Protein AF-A0A432DYD1-F1 (afdb_monomer_lite)

Sequence (110 aa):
MNMWSVDFADNGLLGYAQFPSGAGLPGITPNMEGPAITDGVVAGYSTFGSMDYNDGTFLMQAGYDRGRTMTHEVGHFLGLRHIWEMQHVEMTFVQIHRQLIPIIMYAILL

InterPro domains:
  IPR008754 Peptidase M43, pregnancy-associated plasma-A [PF05572] (51-86)
  IPR024079 Metallopeptidase, catalytic domain superfamily [G3DSA:3.40.390.10] (1-93)

pLDDT: mean 81.56, std 21.94, range [33.94, 98.19]

Organism: NCBI:txid651561

Radius of gyration: 16.66 Å; chains: 1; bounding box: 36×44×33 Å

Foldseek 3Di:
DDEEEDADPDPVFFKAAAADPPPPDPPDDNVSHDDPVRHDMYGYQQLAEAPVPDPPPGHHDQQSRHRVSRVVNVCRNDPHDDPPVPPPPDDDDDDPPDDCVVPVVVVSRD

Secondary structure (DSSP, 8-state):
-EEEEE--S-TT--EEEPBPTT---TT--TTTB--GGG-EEEEEGGGSSBGGG--SSS---TTS-BSHHHHHHHHHHTTPPPGGG--SS---S----SSSHHHHHTTS--

Structure (mmCIF, N/CA/C/O backbone):
data_AF-A0A432DYD1-F1
#
_entry.id   AF-A0A432DYD1-F1
#
loop_
_atom_site.group_PDB
_atom_site.id
_atom_site.type_symbol
_atom_site.label_atom_id
_atom_site.label_alt_id
_atom_site.label_comp_id
_atom_site.label_asym_id
_atom_site.label_entity_id
_atom_site.label_seq_id
_atom_site.pdbx_PDB_ins_code
_atom_site.Cartn_x
_atom_site.Cartn_y
_atom_site.Cartn_z
_atom_site.occupancy
_atom_site.B_iso_or_equiv
_atom_site.auth_seq_id
_atom_site.auth_comp_id
_atom_site.auth_asym_id
_atom_site.auth_atom_id
_atom_site.pdbx_PDB_model_num
ATOM 1 N N . MET A 1 1 ? -0.430 -13.014 -7.696 1.00 90.25 1 MET A N 1
ATOM 2 C CA . MET A 1 1 ? 0.000 -11.802 -6.974 1.00 90.25 1 MET A CA 1
ATOM 3 C C . MET A 1 1 ? -0.189 -12.057 -5.496 1.00 90.25 1 MET A C 1
ATOM 5 O O . MET A 1 1 ? -1.280 -12.472 -5.115 1.00 90.25 1 MET A O 1
ATOM 9 N N . ASN A 1 2 ? 0.859 -11.856 -4.703 1.00 97.75 2 ASN A N 1
ATOM 10 C CA . ASN A 1 2 ? 0.772 -11.924 -3.250 1.00 97.75 2 ASN A CA 1
ATOM 11 C C . ASN A 1 2 ? 0.386 -10.554 -2.686 1.00 97.75 2 ASN A C 1
ATOM 13 O O . ASN A 1 2 ? 0.816 -9.522 -3.204 1.00 97.75 2 ASN A O 1
ATOM 17 N N . MET A 1 3 ? -0.421 -10.566 -1.630 1.00 98.00 3 MET A N 1
ATOM 18 C CA . MET A 1 3 ? -0.793 -9.383 -0.865 1.00 98.00 3 MET A CA 1
ATOM 19 C C . MET A 1 3 ? -0.536 -9.673 0.608 1.00 98.00 3 MET A C 1
ATOM 21 O O . MET A 1 3 ? -1.063 -10.654 1.134 1.00 98.00 3 MET A O 1
ATOM 25 N N . TRP A 1 4 ? 0.256 -8.832 1.264 1.00 98.19 4 TRP A N 1
ATOM 26 C CA . TRP A 1 4 ? 0.553 -8.969 2.686 1.00 98.19 4 TRP A CA 1
ATOM 27 C C . TRP A 1 4 ? -0.026 -7.802 3.478 1.00 98.19 4 TRP A C 1
ATOM 29 O O . TRP A 1 4 ? 0.038 -6.649 3.059 1.00 98.19 4 TRP A O 1
ATOM 39 N N . SER A 1 5 ? -0.572 -8.128 4.644 1.00 96.81 5 SER A N 1
ATOM 40 C CA . SER A 1 5 ? -1.020 -7.166 5.645 1.00 96.81 5 SER A CA 1
ATOM 41 C C . SER A 1 5 ? -0.102 -7.277 6.852 1.00 96.81 5 SER A C 1
ATOM 43 O O . SER A 1 5 ? 0.087 -8.380 7.370 1.00 96.81 5 SER A O 1
ATOM 45 N N . VAL A 1 6 ? 0.468 -6.161 7.297 1.00 96.56 6 VAL A N 1
ATOM 46 C CA . VAL A 1 6 ? 1.457 -6.143 8.386 1.00 96.56 6 VAL A CA 1
ATOM 47 C C . VAL A 1 6 ? 1.219 -4.991 9.356 1.00 96.56 6 VAL A C 1
ATOM 49 O O . VAL A 1 6 ? 0.476 -4.057 9.064 1.00 96.56 6 VAL A O 1
ATOM 52 N N . ASP A 1 7 ? 1.863 -5.069 10.517 1.00 96.31 7 ASP A N 1
ATOM 53 C CA . ASP A 1 7 ? 2.031 -3.943 11.433 1.00 96.31 7 ASP A CA 1
ATOM 54 C C . ASP A 1 7 ? 3.386 -3.285 11.145 1.00 96.31 7 ASP A C 1
ATOM 56 O O . ASP A 1 7 ? 4.439 -3.897 11.355 1.00 96.31 7 ASP A O 1
ATOM 60 N N . PHE A 1 8 ? 3.371 -2.087 10.558 1.00 92.75 8 PHE A N 1
ATOM 61 C CA . PHE A 1 8 ? 4.598 -1.378 10.209 1.00 92.75 8 PHE A CA 1
ATOM 62 C C . PHE A 1 8 ? 5.213 -0.718 11.439 1.00 92.75 8 PHE A C 1
ATOM 64 O O . PHE A 1 8 ? 4.530 -0.083 12.232 1.00 92.75 8 PHE A O 1
ATOM 71 N N . ALA A 1 9 ? 6.540 -0.794 11.552 1.00 92.00 9 ALA A N 1
ATOM 72 C CA . ALA A 1 9 ? 7.266 -0.040 12.572 1.00 92.00 9 ALA A CA 1
ATOM 73 C C . ALA A 1 9 ? 7.277 1.479 12.290 1.00 92.00 9 ALA A C 1
ATOM 75 O O . ALA A 1 9 ? 7.461 2.272 13.212 1.00 92.00 9 ALA A O 1
ATOM 76 N N . ASP A 1 10 ? 7.113 1.880 11.024 1.00 87.50 10 ASP A N 1
ATOM 77 C CA . ASP A 1 10 ? 7.003 3.277 10.605 1.00 87.50 10 ASP A CA 1
ATOM 78 C C . ASP A 1 10 ? 5.530 3.686 10.473 1.00 87.50 10 ASP A C 1
ATOM 80 O O . ASP A 1 10 ? 4.826 3.240 9.568 1.00 87.50 10 ASP A O 1
ATOM 84 N N . ASN A 1 11 ? 5.091 4.590 11.348 1.00 78.31 11 ASN A N 1
ATOM 85 C CA . ASN A 1 11 ? 3.715 5.088 11.393 1.00 78.31 11 ASN A CA 1
ATOM 86 C C . ASN A 1 11 ? 3.341 5.997 10.204 1.00 78.31 11 ASN A C 1
ATOM 88 O O . ASN A 1 11 ? 2.175 6.372 10.075 1.00 78.31 11 ASN A O 1
ATOM 92 N N . GLY A 1 12 ? 4.306 6.408 9.374 1.00 87.44 12 GLY A N 1
ATOM 93 C CA . GLY A 1 12 ? 4.062 7.179 8.153 1.00 87.44 12 GLY A CA 1
ATOM 94 C C . GLY A 1 12 ? 3.850 6.321 6.902 1.00 87.44 12 GLY A C 1
ATOM 95 O O . GLY A 1 12 ? 3.334 6.827 5.905 1.00 87.44 12 GLY A O 1
ATOM 96 N N . LEU A 1 13 ? 4.231 5.041 6.940 1.00 91.25 13 LEU A N 1
ATOM 97 C CA . LEU A 1 13 ? 4.158 4.143 5.791 1.00 91.25 13 LEU A CA 1
ATOM 98 C C . LEU A 1 13 ? 2.800 3.438 5.739 1.00 91.25 13 LEU A C 1
ATOM 100 O O . LEU A 1 13 ? 2.417 2.734 6.670 1.00 91.25 13 LEU A O 1
ATOM 104 N N . LEU A 1 14 ? 2.077 3.596 4.628 1.00 96.06 14 LEU A N 1
ATOM 105 C CA . LEU A 1 14 ? 0.770 2.951 4.441 1.00 96.06 14 LEU A CA 1
ATOM 106 C C . LEU A 1 14 ? 0.878 1.628 3.681 1.00 96.06 14 LEU A C 1
ATOM 108 O O . LEU A 1 14 ? 0.105 0.708 3.947 1.00 96.06 14 LEU A O 1
ATOM 112 N N . GLY A 1 15 ? 1.838 1.527 2.764 1.00 96.38 15 GLY A N 1
ATOM 113 C CA . GLY A 1 15 ? 2.092 0.356 1.940 1.00 96.38 15 GLY A CA 1
ATOM 114 C C . GLY A 1 15 ? 3.321 0.533 1.056 1.00 96.38 15 GLY A C 1
ATOM 115 O O . GLY A 1 15 ? 3.925 1.605 1.027 1.00 96.38 15 GLY A O 1
ATOM 116 N N . TYR A 1 16 ? 3.721 -0.551 0.400 1.00 96.12 16 TYR A N 1
ATOM 117 C CA . TYR A 1 16 ? 4.724 -0.548 -0.658 1.00 96.12 16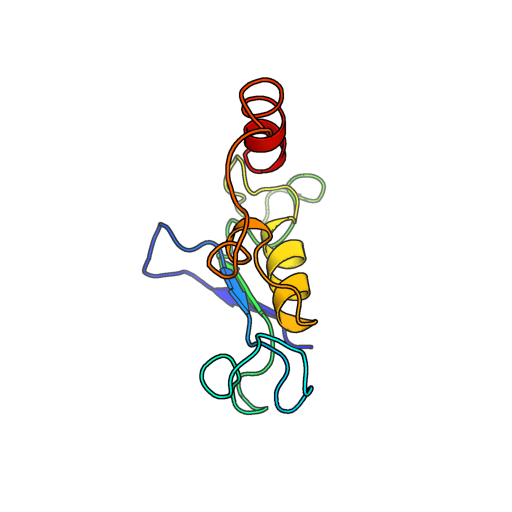 TYR A CA 1
ATOM 118 C C . TYR A 1 16 ? 4.493 -1.714 -1.623 1.00 96.12 16 TYR A C 1
ATOM 120 O O . TYR A 1 16 ? 3.880 -2.730 -1.278 1.00 96.12 16 TYR A O 1
ATOM 128 N N . ALA A 1 17 ? 5.063 -1.603 -2.818 1.00 96.94 17 ALA A N 1
ATOM 129 C CA . ALA A 1 17 ? 5.051 -2.645 -3.832 1.00 96.94 17 ALA A CA 1
ATOM 130 C C . ALA A 1 17 ? 6.445 -2.885 -4.408 1.00 96.94 17 ALA A C 1
ATOM 132 O O . A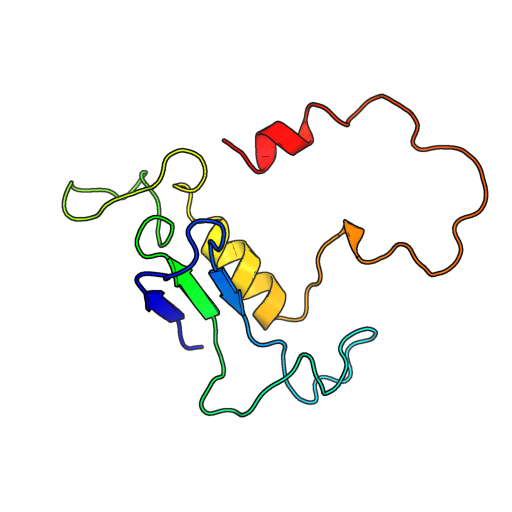LA A 1 17 ? 7.287 -1.987 -4.449 1.00 96.94 17 ALA A O 1
ATOM 133 N N . GLN A 1 18 ? 6.656 -4.095 -4.918 1.00 95.56 18 GLN A N 1
ATOM 134 C CA . GLN A 1 18 ? 7.763 -4.377 -5.823 1.00 95.56 18 GLN A CA 1
ATOM 135 C C . GLN A 1 18 ? 7.355 -4.009 -7.260 1.00 95.56 18 GLN A C 1
ATOM 137 O O . GLN A 1 18 ? 6.306 -4.451 -7.727 1.00 95.56 18 GLN A O 1
ATOM 142 N N . PHE A 1 19 ? 8.173 -3.224 -7.972 1.00 95.94 19 PHE A N 1
ATOM 143 C CA . PHE A 1 19 ? 7.964 -2.970 -9.404 1.00 95.94 19 PHE A CA 1
ATOM 144 C C . PHE A 1 19 ? 8.229 -4.236 -10.240 1.00 95.94 19 PHE A C 1
ATOM 146 O O . PHE A 1 19 ? 9.034 -5.083 -9.837 1.00 95.94 19 PHE A O 1
ATOM 153 N N . PRO A 1 20 ? 7.604 -4.372 -11.426 1.00 94.12 20 PRO A N 1
ATOM 154 C CA . PRO A 1 20 ? 7.719 -5.581 -12.230 1.00 94.12 20 PRO A CA 1
ATOM 155 C C . PRO A 1 20 ? 9.149 -5.763 -12.748 1.00 94.12 20 PRO A C 1
ATOM 157 O O . PRO A 1 20 ? 9.681 -4.902 -13.453 1.00 94.12 20 PRO A O 1
ATOM 160 N N . SER A 1 21 ? 9.760 -6.906 -12.426 1.00 91.94 21 SER A N 1
ATOM 161 C CA . SER A 1 21 ? 11.146 -7.163 -12.814 1.00 91.94 21 SER A CA 1
ATOM 162 C C . SER A 1 21 ? 11.291 -7.486 -14.301 1.00 91.94 21 SER A C 1
ATOM 164 O O . SER A 1 21 ? 10.503 -8.249 -14.864 1.00 91.94 21 SER A O 1
ATOM 166 N N . GLY A 1 22 ? 12.301 -6.904 -14.952 1.00 87.44 22 GLY A N 1
ATOM 167 C CA . GLY A 1 22 ? 12.617 -7.174 -16.356 1.00 87.44 22 GLY A CA 1
ATOM 168 C C . GLY A 1 22 ? 11.535 -6.734 -17.350 1.00 87.44 22 GLY A C 1
ATOM 169 O O . GLY A 1 22 ? 11.553 -7.171 -18.499 1.00 87.44 22 GLY A O 1
ATOM 170 N N . ALA A 1 23 ? 10.601 -5.869 -16.942 1.00 87.06 23 ALA A N 1
ATOM 171 C CA . ALA A 1 23 ? 9.480 -5.443 -17.783 1.00 87.06 23 ALA A CA 1
ATOM 172 C C . ALA A 1 23 ? 9.888 -4.498 -18.930 1.00 87.06 23 ALA A C 1
ATOM 174 O O . ALA A 1 23 ? 9.101 -4.260 -19.845 1.00 87.06 23 ALA A O 1
ATOM 175 N N . GLY A 1 24 ? 11.101 -3.930 -18.880 1.00 86.56 24 GLY A N 1
ATOM 176 C CA . GLY A 1 24 ? 11.598 -2.989 -19.890 1.00 86.56 24 GLY A CA 1
ATOM 177 C C . GLY A 1 24 ? 10.814 -1.672 -19.949 1.00 86.56 24 GLY A C 1
ATOM 178 O O . GLY A 1 24 ? 10.864 -0.971 -20.960 1.00 86.56 24 GLY A O 1
ATOM 179 N N . LEU A 1 25 ? 10.068 -1.338 -18.891 1.00 88.19 25 LEU A N 1
ATOM 180 C CA . LEU A 1 25 ? 9.243 -0.134 -18.833 1.00 88.19 25 LEU A CA 1
ATOM 181 C C . LEU A 1 25 ? 10.121 1.114 -18.623 1.00 88.19 25 LEU A C 1
ATOM 183 O O . LEU A 1 25 ? 10.941 1.137 -17.700 1.00 88.19 25 LEU A O 1
ATOM 187 N N . PRO A 1 26 ? 9.952 2.187 -19.423 1.00 87.50 26 PRO A N 1
ATOM 188 C CA . PRO A 1 26 ? 10.743 3.405 -19.275 1.00 87.50 26 PRO A CA 1
ATOM 189 C C . PRO A 1 26 ? 10.600 4.000 -17.879 1.00 87.50 26 PRO A C 1
ATOM 191 O O . PRO A 1 26 ? 9.475 4.242 -17.445 1.00 87.50 26 PRO A O 1
ATOM 194 N N . GLY A 1 27 ? 11.718 4.288 -17.208 1.00 85.31 27 GLY A N 1
ATOM 195 C CA . GLY A 1 27 ? 11.750 4.896 -15.873 1.00 85.31 27 GLY A CA 1
ATOM 196 C C . GLY A 1 27 ? 11.591 3.915 -14.705 1.00 85.31 27 GLY A C 1
ATOM 197 O O . GLY A 1 27 ? 11.468 4.371 -13.575 1.00 85.31 27 GLY A O 1
ATOM 198 N N . ILE A 1 28 ? 11.583 2.603 -14.963 1.00 87.31 28 ILE A N 1
ATOM 199 C CA . ILE A 1 28 ? 11.846 1.573 -13.949 1.00 87.31 28 ILE A CA 1
ATOM 200 C C . ILE A 1 28 ? 13.299 1.138 -14.123 1.00 87.31 28 ILE A C 1
ATOM 202 O O . ILE A 1 28 ? 13.735 0.831 -15.234 1.00 87.31 28 ILE A O 1
ATOM 206 N N . THR A 1 29 ? 14.066 1.173 -13.041 1.00 86.38 29 THR A N 1
ATOM 207 C CA . THR A 1 29 ? 15.485 0.808 -13.034 1.00 86.38 29 THR A CA 1
ATOM 208 C C . THR A 1 29 ? 15.702 -0.474 -12.228 1.00 86.38 29 THR A C 1
ATOM 210 O O . THR A 1 29 ? 14.916 -0.749 -11.323 1.00 86.38 29 THR A O 1
ATOM 213 N N . PRO A 1 30 ? 16.780 -1.248 -12.470 1.00 85.25 30 PRO A N 1
ATOM 214 C CA . PRO A 1 30 ? 16.988 -2.541 -11.803 1.00 85.25 30 PRO A CA 1
ATOM 215 C C . PRO A 1 30 ? 17.016 -2.505 -10.264 1.00 85.25 30 PRO A C 1
ATOM 217 O O . PRO A 1 30 ? 16.831 -3.531 -9.625 1.00 85.25 30 PRO A O 1
ATOM 220 N N . ASN A 1 31 ? 17.252 -1.340 -9.652 1.00 84.75 31 ASN A N 1
ATOM 221 C CA . ASN A 1 31 ? 17.201 -1.138 -8.198 1.00 84.75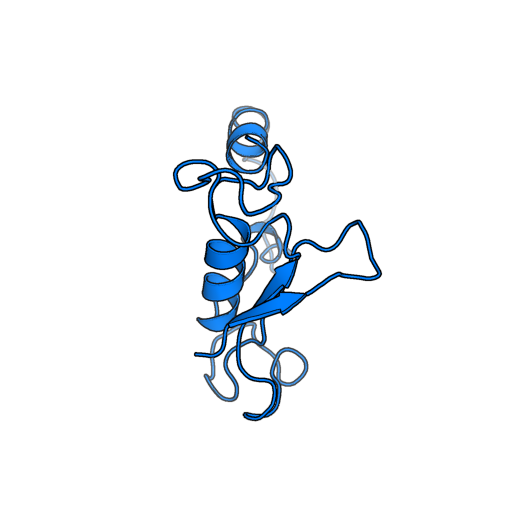 31 ASN A CA 1
ATOM 222 C C . ASN A 1 31 ? 15.785 -0.894 -7.638 1.00 84.75 31 ASN A C 1
ATOM 224 O O . ASN A 1 31 ? 15.638 -0.817 -6.424 1.00 84.75 31 ASN A O 1
ATOM 228 N N . MET A 1 32 ? 14.779 -0.708 -8.494 1.00 86.44 32 MET A N 1
ATOM 229 C CA . MET A 1 32 ? 13.363 -0.586 -8.115 1.00 86.44 32 MET A CA 1
ATOM 230 C C . MET A 1 32 ? 12.632 -1.935 -8.179 1.00 86.44 32 MET A C 1
ATOM 232 O O . MET A 1 32 ? 11.507 -2.064 -7.703 1.00 86.44 32 MET A O 1
ATOM 236 N N . GLU A 1 33 ? 13.265 -2.927 -8.797 1.00 89.38 33 GLU A N 1
ATOM 237 C CA . GLU A 1 33 ? 12.764 -4.286 -8.965 1.00 89.38 33 GLU A CA 1
ATOM 238 C C . GLU A 1 33 ? 13.251 -5.187 -7.816 1.00 89.38 33 GLU A C 1
ATOM 240 O O . GLU A 1 33 ? 14.088 -4.797 -6.999 1.00 89.38 33 GLU A O 1
ATOM 245 N N . GLY A 1 34 ? 12.768 -6.429 -7.772 1.00 90.81 34 GLY A N 1
ATOM 246 C CA . GLY A 1 34 ? 13.237 -7.418 -6.806 1.00 90.81 34 GLY A CA 1
ATOM 247 C C . GLY A 1 34 ? 12.987 -8.862 -7.250 1.00 90.81 34 GLY A C 1
ATOM 248 O O . GLY A 1 34 ? 12.452 -9.107 -8.334 1.00 90.81 34 GLY A O 1
ATOM 249 N N . PRO A 1 35 ? 13.430 -9.850 -6.454 1.00 93.38 35 PRO A N 1
ATOM 250 C CA . PRO A 1 35 ? 13.295 -11.259 -6.797 1.00 93.38 35 PRO A CA 1
ATOM 251 C C . PRO A 1 35 ? 11.839 -11.744 -6.716 1.00 93.38 35 PRO A C 1
ATOM 253 O O . PRO A 1 35 ? 11.007 -11.201 -5.993 1.00 93.38 35 PRO A O 1
ATOM 256 N N . ALA A 1 36 ? 11.541 -12.855 -7.397 1.00 93.94 36 ALA A N 1
ATOM 257 C CA . ALA A 1 36 ? 10.197 -13.446 -7.417 1.00 93.94 36 ALA A CA 1
ATOM 258 C C . ALA A 1 36 ? 9.664 -13.847 -6.023 1.00 93.94 36 ALA A C 1
ATOM 260 O O . ALA A 1 36 ? 8.457 -13.901 -5.811 1.00 93.94 36 ALA A O 1
ATOM 261 N N . ILE A 1 37 ? 10.552 -14.130 -5.062 1.00 96.06 37 ILE A N 1
ATOM 262 C CA . ILE A 1 37 ? 10.168 -14.534 -3.698 1.00 96.06 37 ILE A CA 1
ATOM 263 C C . ILE A 1 37 ? 9.626 -13.379 -2.844 1.00 96.06 37 ILE A C 1
ATOM 265 O O . ILE A 1 37 ? 8.975 -13.636 -1.836 1.00 96.06 37 ILE A O 1
ATOM 269 N N . THR A 1 38 ? 9.887 -12.130 -3.235 1.00 94.75 38 THR A N 1
ATOM 270 C CA . THR A 1 38 ? 9.364 -10.916 -2.585 1.00 94.75 38 THR A CA 1
ATOM 271 C C . THR A 1 38 ? 8.327 -10.205 -3.452 1.00 94.75 38 THR A C 1
ATOM 273 O O . THR A 1 38 ? 7.900 -9.103 -3.124 1.00 94.75 38 THR A O 1
ATOM 276 N N . ASP A 1 39 ? 7.910 -10.829 -4.556 1.00 96.31 39 ASP A N 1
ATOM 277 C CA . ASP A 1 39 ? 7.023 -10.209 -5.530 1.00 96.31 39 ASP A CA 1
ATOM 278 C C . ASP A 1 39 ? 5.588 -10.080 -5.004 1.00 96.31 39 ASP A C 1
ATOM 280 O O . ASP A 1 39 ? 4.934 -11.069 -4.637 1.00 96.31 39 ASP A O 1
ATOM 284 N N . GLY A 1 40 ? 5.093 -8.844 -4.983 1.00 97.38 40 GLY A N 1
ATOM 285 C CA . GLY A 1 40 ? 3.741 -8.503 -4.562 1.00 97.38 40 GLY A CA 1
ATOM 286 C C . GLY A 1 40 ? 3.648 -7.123 -3.918 1.00 97.38 40 GLY A C 1
ATOM 287 O O . GLY A 1 40 ? 4.472 -6.239 -4.160 1.00 97.38 40 GLY A O 1
ATOM 288 N N . VAL A 1 41 ? 2.600 -6.957 -3.115 1.00 97.94 41 VAL A N 1
ATOM 289 C CA . VAL A 1 41 ? 2.226 -5.690 -2.477 1.00 97.94 41 VAL A CA 1
ATOM 290 C C . VAL A 1 41 ? 2.011 -5.883 -0.981 1.00 97.94 41 VAL A C 1
ATOM 292 O O . VAL A 1 41 ? 1.511 -6.923 -0.542 1.00 97.94 41 VAL A O 1
ATOM 295 N N . VAL A 1 42 ? 2.373 -4.879 -0.192 1.00 97.94 42 VAL A N 1
ATOM 296 C CA . VAL A 1 42 ? 2.248 -4.883 1.266 1.00 97.94 42 VAL A CA 1
ATOM 297 C C . VAL A 1 42 ? 1.506 -3.628 1.699 1.00 97.94 42 VAL A C 1
ATOM 299 O O . VAL A 1 42 ? 1.830 -2.542 1.233 1.00 97.94 42 VAL A O 1
ATOM 302 N N . ALA A 1 43 ? 0.548 -3.753 2.613 1.00 97.00 43 ALA A N 1
ATOM 303 C CA . ALA A 1 43 ? -0.069 -2.605 3.272 1.00 97.00 43 ALA A CA 1
ATOM 304 C C . ALA A 1 43 ? -0.190 -2.814 4.783 1.00 97.00 43 ALA A C 1
ATOM 306 O O . ALA A 1 43 ? -0.156 -3.941 5.287 1.00 97.00 43 ALA A O 1
ATOM 307 N N . GLY A 1 44 ? -0.329 -1.704 5.503 1.00 96.88 44 GLY A N 1
ATOM 308 C CA . GLY A 1 44 ? -0.624 -1.715 6.927 1.00 96.88 44 GLY A CA 1
ATOM 309 C C . GLY A 1 44 ? -2.009 -2.310 7.171 1.00 96.88 44 GLY A C 1
ATOM 310 O O . GLY A 1 44 ? -2.947 -2.031 6.423 1.00 96.88 44 GLY A O 1
ATOM 311 N N . TYR A 1 45 ? -2.170 -3.107 8.226 1.00 96.56 45 TYR A N 1
ATOM 312 C CA . TYR A 1 45 ? -3.450 -3.769 8.512 1.00 96.56 45 TYR A CA 1
ATOM 313 C C . TYR A 1 45 ? -4.621 -2.783 8.658 1.00 96.56 45 TYR A C 1
ATOM 315 O O . TYR A 1 45 ? -5.747 -3.106 8.292 1.00 96.56 45 TYR A O 1
ATOM 323 N N . SER A 1 46 ? -4.362 -1.569 9.154 1.00 95.44 46 SER A N 1
ATOM 324 C CA . SER A 1 46 ? -5.367 -0.518 9.334 1.00 95.44 46 SER A CA 1
ATOM 325 C C . SER A 1 46 ? -5.740 0.210 8.037 1.00 95.44 46 SER A C 1
ATOM 327 O O . SER A 1 46 ? -6.675 1.006 8.039 1.00 95.44 46 SER A O 1
ATOM 329 N N . THR A 1 47 ? -5.045 -0.038 6.926 1.00 95.94 47 THR A N 1
ATOM 330 C CA . THR A 1 47 ? -5.343 0.544 5.603 1.00 95.94 47 THR A CA 1
ATOM 331 C C . THR A 1 47 ? -5.625 -0.525 4.540 1.00 95.94 47 THR A C 1
ATOM 333 O O . THR A 1 47 ? -5.824 -0.215 3.361 1.00 95.94 47 THR A O 1
ATOM 336 N N . PHE A 1 48 ? -5.681 -1.796 4.955 1.00 95.62 48 PHE A N 1
ATOM 337 C CA . PHE A 1 48 ? -5.986 -2.943 4.110 1.00 95.62 48 PHE A CA 1
ATOM 338 C C . PHE A 1 48 ? -7.489 -3.254 4.134 1.00 95.62 48 PHE A C 1
ATOM 340 O O . PHE A 1 48 ? -8.004 -3.849 5.078 1.00 95.62 48 PHE A O 1
ATOM 347 N N . GLY A 1 49 ? -8.195 -2.896 3.061 1.00 95.19 49 GLY A N 1
ATOM 348 C CA . GLY A 1 49 ? -9.636 -3.126 2.923 1.00 95.19 49 GLY A CA 1
ATOM 349 C C . GLY A 1 49 ? -10.428 -1.824 2.875 1.00 95.19 49 GLY A C 1
ATOM 350 O O . GLY A 1 49 ? -9.892 -0.779 2.509 1.00 95.19 49 GLY A O 1
ATOM 351 N N . SER A 1 50 ? -11.724 -1.888 3.181 1.00 96.75 50 SER A N 1
ATOM 352 C CA . SER A 1 50 ? -12.590 -0.710 3.183 1.00 96.75 50 SER A CA 1
ATOM 353 C C . SER A 1 50 ? -13.615 -0.757 4.308 1.00 96.75 50 SER A C 1
ATOM 355 O O . SER A 1 50 ? -14.206 -1.803 4.575 1.00 96.75 50 SER A O 1
ATOM 357 N N . MET A 1 51 ? -13.855 0.406 4.917 1.00 96.94 51 MET A N 1
ATOM 358 C CA . MET A 1 51 ? -14.868 0.630 5.942 1.00 96.94 51 MET A CA 1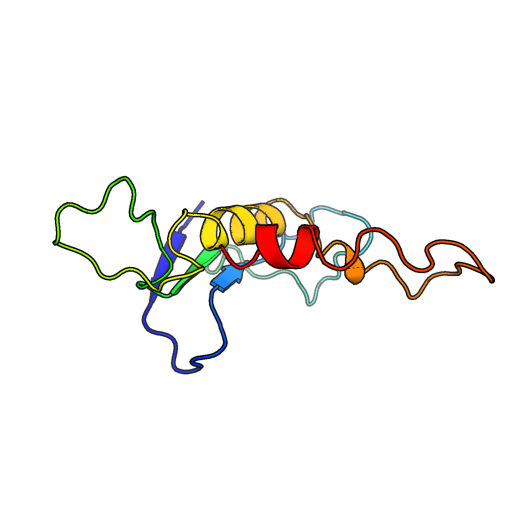
ATOM 359 C C . MET A 1 51 ? -16.283 0.269 5.472 1.00 96.94 51 MET A C 1
ATOM 361 O O . MET A 1 51 ? -17.102 -0.135 6.291 1.00 96.94 51 MET A O 1
ATOM 365 N N . ASP A 1 52 ? -16.551 0.325 4.163 1.00 96.88 52 ASP A N 1
ATOM 366 C CA . ASP A 1 52 ? -17.834 -0.081 3.570 1.00 96.88 52 ASP A CA 1
ATOM 367 C C . ASP A 1 52 ? -18.166 -1.563 3.831 1.00 96.88 52 ASP A C 1
ATOM 369 O O . ASP A 1 52 ? -19.336 -1.946 3.836 1.00 96.88 52 ASP A O 1
ATOM 373 N N . TYR A 1 53 ? -17.144 -2.394 4.065 1.00 96.31 53 TYR A N 1
ATOM 374 C CA . TYR A 1 53 ? -17.273 -3.826 4.355 1.00 96.31 53 TYR A CA 1
ATOM 375 C C . TYR A 1 53 ? -16.924 -4.178 5.805 1.00 96.31 53 TYR A C 1
ATOM 377 O O . TYR A 1 53 ? -16.763 -5.356 6.120 1.00 96.31 53 TYR A O 1
ATOM 385 N N . ASN A 1 54 ? -16.763 -3.183 6.681 1.00 96.12 54 ASN A N 1
ATOM 386 C CA . ASN A 1 54 ? -16.398 -3.434 8.068 1.00 96.12 54 ASN A CA 1
ATOM 387 C C . ASN A 1 54 ? -17.602 -3.924 8.879 1.00 96.12 54 ASN A C 1
ATOM 389 O O . ASN A 1 54 ? -18.563 -3.192 9.101 1.00 96.12 54 ASN A O 1
ATOM 393 N N . ASP A 1 55 ? -17.524 -5.167 9.345 1.00 96.50 55 ASP A N 1
ATOM 394 C CA . ASP A 1 55 ? -18.493 -5.832 10.221 1.00 96.50 55 ASP A CA 1
ATOM 395 C C . ASP A 1 55 ? -18.127 -5.716 11.716 1.00 96.50 55 ASP A C 1
ATOM 397 O O . ASP A 1 55 ? -18.779 -6.307 12.578 1.00 96.50 55 ASP A O 1
ATOM 401 N N . GLY A 1 56 ? -17.091 -4.935 12.030 1.00 95.06 56 GLY A N 1
ATOM 402 C CA . GLY A 1 56 ? -16.552 -4.738 13.370 1.00 95.06 56 GLY A CA 1
ATOM 403 C C . GLY A 1 56 ? -15.388 -5.667 13.721 1.00 95.06 56 GLY A C 1
ATOM 404 O O . GLY A 1 56 ? -14.880 -5.571 14.838 1.00 95.06 56 GLY A O 1
ATOM 405 N N . THR A 1 57 ? -14.937 -6.546 12.815 1.00 95.19 57 THR A N 1
ATOM 406 C CA . THR A 1 57 ? -13.829 -7.476 13.107 1.00 95.19 57 THR A CA 1
ATOM 407 C C . THR A 1 57 ? -12.449 -6.936 12.747 1.00 95.19 57 THR A C 1
ATOM 409 O O . THR A 1 57 ? -11.451 -7.595 13.041 1.00 95.19 57 THR A O 1
ATOM 412 N N . PHE A 1 58 ? -12.354 -5.772 12.098 1.00 94.44 58 PHE A N 1
ATOM 413 C CA . PHE A 1 58 ? -11.075 -5.187 11.703 1.00 94.44 58 PHE A CA 1
ATOM 414 C C . PHE A 1 58 ? -11.019 -3.673 11.916 1.00 94.44 58 PHE A C 1
ATOM 416 O O . PHE A 1 58 ? -12.029 -2.967 11.966 1.00 94.44 58 PHE A O 1
ATOM 423 N N . LEU A 1 59 ? -9.793 -3.179 12.082 1.00 95.50 59 LEU A N 1
ATOM 424 C CA . LEU A 1 59 ? -9.502 -1.768 12.303 1.00 95.50 59 LEU A CA 1
ATOM 425 C C . LEU A 1 59 ? -9.313 -1.068 10.965 1.00 95.50 59 LEU A C 1
ATOM 427 O O . LEU A 1 59 ? -8.685 -1.633 10.079 1.00 95.50 59 LEU A O 1
ATOM 431 N N . MET A 1 60 ? -9.801 0.165 10.851 1.00 95.75 60 MET A N 1
ATOM 432 C CA . MET A 1 60 ? -9.603 1.021 9.683 1.00 95.75 60 MET A CA 1
ATOM 433 C C . MET A 1 60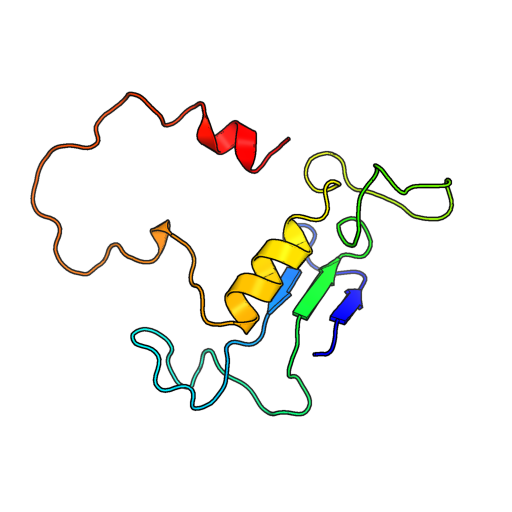 ? -9.145 2.410 10.120 1.00 95.75 60 MET A C 1
ATOM 435 O O . MET A 1 60 ? -9.727 3.018 11.020 1.00 95.75 60 MET A O 1
ATOM 439 N N . GLN A 1 61 ? -8.084 2.907 9.494 1.00 94.38 61 GLN A N 1
ATOM 440 C CA . GLN A 1 61 ? -7.553 4.238 9.729 1.00 94.38 61 GLN A CA 1
ATOM 441 C C . GLN A 1 61 ? -8.342 5.254 8.905 1.00 94.38 61 GLN A C 1
ATOM 443 O O . GLN A 1 61 ? -8.305 5.234 7.674 1.00 94.38 61 GLN A O 1
ATOM 448 N N . ALA A 1 62 ? -9.017 6.171 9.599 1.00 94.25 62 ALA A N 1
ATOM 449 C CA . ALA A 1 62 ? -9.784 7.237 8.966 1.00 94.25 62 ALA A CA 1
ATOM 450 C C . ALA A 1 62 ? -8.922 8.022 7.959 1.00 94.25 62 ALA A C 1
ATOM 452 O O . ALA A 1 62 ? -7.796 8.418 8.269 1.00 94.25 62 ALA A O 1
ATOM 453 N N . GLY A 1 63 ? -9.464 8.240 6.759 1.00 93.88 63 GLY A N 1
ATOM 454 C CA . GLY A 1 63 ? -8.773 8.904 5.649 1.00 93.88 63 GLY A CA 1
ATOM 455 C C . GLY A 1 63 ? -8.040 7.953 4.695 1.00 93.88 63 GLY A C 1
ATOM 456 O O . GLY A 1 63 ? -7.732 8.354 3.576 1.00 93.88 63 GLY A O 1
ATOM 457 N N . TYR A 1 64 ? -7.818 6.692 5.087 1.00 93.81 64 TYR A N 1
ATOM 458 C CA . TYR A 1 64 ? -7.216 5.639 4.251 1.00 93.81 64 TYR A CA 1
ATOM 459 C C . TYR A 1 64 ? -8.063 4.352 4.230 1.00 93.81 64 TYR A C 1
ATOM 461 O O . TYR A 1 64 ? -7.578 3.268 3.921 1.00 93.81 64 TYR A O 1
ATOM 469 N N . ASP A 1 65 ? -9.353 4.470 4.526 1.00 96.38 65 ASP A N 1
ATOM 470 C CA . ASP A 1 65 ? -10.297 3.391 4.828 1.00 96.38 65 ASP A CA 1
ATOM 471 C C . ASP A 1 65 ? -11.233 3.041 3.656 1.00 96.38 65 ASP A C 1
ATOM 473 O O . ASP A 1 65 ? -12.298 2.449 3.827 1.00 96.38 65 ASP A O 1
ATOM 477 N N . ARG A 1 66 ? -10.837 3.383 2.426 1.00 96.38 66 ARG A N 1
ATOM 478 C CA . ARG A 1 66 ? -11.615 3.127 1.195 1.00 96.38 66 ARG A CA 1
ATOM 479 C C . ARG A 1 66 ? -10.923 2.193 0.197 1.00 96.38 66 ARG A C 1
ATOM 481 O O . ARG A 1 66 ? -11.223 2.238 -0.993 1.00 96.38 66 ARG A O 1
ATOM 488 N N . GLY A 1 67 ? -9.944 1.400 0.635 1.00 95.12 67 GLY A N 1
ATOM 489 C CA . GLY A 1 67 ? -9.233 0.431 -0.218 1.00 95.12 67 GLY A CA 1
ATOM 490 C C . GLY A 1 67 ? -8.217 1.032 -1.196 1.00 95.12 67 GLY A C 1
ATOM 491 O O . GLY A 1 67 ? -7.722 0.350 -2.098 1.00 95.12 67 GLY A O 1
ATOM 492 N N . ARG A 1 68 ? -7.894 2.319 -1.045 1.00 96.69 68 ARG A N 1
ATOM 493 C CA . ARG A 1 68 ? -7.065 3.059 -2.008 1.00 96.69 68 ARG A CA 1
ATOM 494 C C . ARG A 1 68 ? -5.578 2.784 -1.857 1.00 96.69 68 ARG A C 1
ATOM 496 O O . ARG A 1 68 ? -4.900 2.777 -2.876 1.00 96.69 68 ARG A O 1
ATOM 503 N N . THR A 1 69 ? -5.101 2.475 -0.651 1.00 96.50 69 THR A N 1
ATOM 504 C CA . THR A 1 69 ? -3.707 2.066 -0.416 1.00 96.50 69 THR A CA 1
ATOM 505 C C . THR A 1 69 ? -3.355 0.860 -1.278 1.00 96.50 69 THR A C 1
ATOM 507 O O . THR A 1 69 ? -2.496 0.942 -2.142 1.00 96.50 69 THR A O 1
ATOM 510 N N . MET A 1 70 ? -4.117 -0.230 -1.169 1.00 96.69 70 MET A N 1
ATOM 511 C CA . MET A 1 70 ? -3.870 -1.426 -1.981 1.00 96.69 70 MET A CA 1
ATOM 512 C C . MET A 1 70 ? -4.067 -1.185 -3.482 1.00 96.69 70 MET A C 1
ATOM 514 O O . MET A 1 70 ? -3.326 -1.735 -4.289 1.00 96.69 70 MET A O 1
ATOM 518 N N . THR A 1 71 ? -5.026 -0.342 -3.877 1.00 97.88 71 THR A N 1
ATOM 519 C CA . THR A 1 71 ? -5.197 0.032 -5.294 1.00 97.88 71 THR A CA 1
ATOM 520 C C . THR A 1 71 ? -3.962 0.761 -5.834 1.00 97.88 71 THR A C 1
ATOM 522 O O . THR A 1 71 ? -3.528 0.497 -6.954 1.00 97.88 71 THR A O 1
ATOM 525 N N . HIS A 1 72 ? -3.385 1.658 -5.036 1.00 95.62 72 HIS A N 1
ATOM 526 C CA . HIS A 1 72 ? -2.171 2.395 -5.359 1.00 95.62 72 HIS A CA 1
ATOM 527 C C . HIS A 1 72 ? -0.956 1.462 -5.475 1.00 95.62 72 HIS A C 1
ATOM 529 O O . HIS A 1 72 ? -0.291 1.467 -6.511 1.00 95.62 72 HIS A O 1
ATOM 535 N N . GLU A 1 73 ? -0.741 0.585 -4.489 1.00 97.81 73 GLU A N 1
ATOM 536 C CA . GLU A 1 73 ? 0.367 -0.381 -4.512 1.00 97.81 73 GLU A CA 1
ATOM 537 C C . GLU A 1 73 ? 0.252 -1.376 -5.676 1.00 97.81 73 GLU A C 1
ATOM 539 O O . GLU A 1 73 ? 1.242 -1.699 -6.329 1.00 97.81 73 GLU A O 1
ATOM 544 N N . VAL A 1 74 ? -0.961 -1.830 -6.012 1.00 98.06 74 VAL A N 1
ATOM 545 C CA . VAL A 1 74 ? -1.176 -2.661 -7.209 1.00 98.06 74 VAL A CA 1
ATOM 546 C C . VAL A 1 74 ? -0.857 -1.879 -8.487 1.00 98.06 74 VAL A C 1
ATOM 548 O O . VAL A 1 74 ? -0.351 -2.456 -9.446 1.00 98.06 74 VAL A O 1
ATOM 551 N N . GLY A 1 75 ? -1.082 -0.564 -8.508 1.00 96.00 75 GLY A N 1
ATOM 552 C CA . GLY A 1 75 ? -0.610 0.303 -9.585 1.00 96.00 75 GLY A CA 1
ATOM 553 C C . GLY A 1 75 ? 0.908 0.220 -9.763 1.00 96.00 75 GLY A C 1
ATOM 554 O O . GLY A 1 75 ? 1.376 -0.019 -10.877 1.00 96.00 75 GLY A O 1
ATOM 555 N N . HIS A 1 76 ? 1.669 0.343 -8.675 1.00 95.06 76 HIS A N 1
ATOM 556 C CA . HIS A 1 76 ? 3.127 0.182 -8.685 1.00 95.06 76 HIS A CA 1
ATOM 557 C C . HIS A 1 76 ? 3.572 -1.214 -9.121 1.00 95.06 76 HIS A C 1
ATOM 559 O O . HIS A 1 76 ? 4.436 -1.337 -9.990 1.00 95.06 76 HIS A O 1
ATOM 565 N N . PHE A 1 77 ? 2.918 -2.257 -8.611 1.00 95.25 77 PHE A N 1
ATOM 566 C CA . PHE A 1 77 ? 3.149 -3.642 -9.024 1.00 95.25 77 PHE A CA 1
ATOM 567 C C . PHE A 1 77 ? 2.960 -3.852 -10.536 1.00 95.25 77 PHE A C 1
ATOM 569 O O . PHE A 1 77 ? 3.676 -4.625 -11.168 1.00 95.25 77 PHE A O 1
ATOM 576 N N . LEU A 1 78 ? 2.024 -3.118 -11.146 1.00 95.31 78 LEU A N 1
ATOM 577 C CA . LEU A 1 78 ? 1.772 -3.128 -12.590 1.00 95.31 78 LEU A CA 1
ATOM 578 C C . LEU A 1 78 ? 2.638 -2.125 -13.377 1.00 95.31 78 LEU A C 1
ATOM 580 O O . LEU A 1 78 ? 2.450 -1.964 -14.583 1.00 95.31 78 LEU A O 1
ATOM 584 N N . GLY A 1 79 ? 3.595 -1.461 -12.725 1.00 92.38 79 GLY A N 1
ATOM 585 C CA . GLY A 1 79 ? 4.562 -0.569 -13.364 1.00 92.38 79 GLY A CA 1
ATOM 586 C C . GLY A 1 79 ? 4.160 0.906 -13.430 1.00 92.38 79 GLY A C 1
ATOM 587 O O . GLY A 1 79 ? 4.838 1.686 -14.103 1.00 92.38 79 GLY A O 1
ATOM 588 N N . LEU A 1 80 ? 3.085 1.322 -12.754 1.00 92.62 80 LEU A N 1
ATOM 589 C CA . LEU A 1 80 ? 2.715 2.736 -12.656 1.00 92.62 80 LEU A CA 1
ATOM 590 C C . LEU A 1 80 ? 3.599 3.442 -11.630 1.00 92.62 80 LEU A C 1
ATOM 592 O O . LEU A 1 80 ? 3.847 2.923 -10.550 1.00 92.62 80 LEU A O 1
ATOM 596 N N . ARG A 1 81 ? 4.054 4.652 -11.942 1.00 90.75 81 ARG A N 1
ATOM 597 C CA . ARG A 1 81 ? 4.790 5.505 -10.998 1.00 90.75 81 ARG A CA 1
ATOM 598 C C . ARG A 1 81 ? 3.890 6.580 -10.419 1.00 90.75 81 ARG A C 1
ATOM 600 O O . ARG A 1 81 ? 2.825 6.874 -10.967 1.00 90.75 81 ARG A O 1
ATOM 607 N N . HIS A 1 82 ? 4.361 7.219 -9.354 1.00 91.00 82 HIS A N 1
ATOM 608 C CA . HIS A 1 82 ? 3.738 8.440 -8.874 1.00 91.00 82 HIS A CA 1
ATOM 609 C C . HIS A 1 82 ? 3.676 9.491 -9.983 1.00 91.00 82 HIS A C 1
ATOM 611 O O . HIS A 1 82 ? 4.636 9.721 -10.720 1.00 91.00 82 HIS A O 1
ATOM 617 N N . ILE A 1 83 ? 2.533 10.169 -10.067 1.00 86.06 83 ILE A N 1
ATOM 618 C CA . ILE A 1 83 ? 2.248 11.155 -11.115 1.00 86.06 83 ILE A CA 1
ATOM 619 C C . ILE A 1 83 ? 3.275 12.303 -11.087 1.00 86.06 83 ILE A C 1
ATOM 621 O O . ILE A 1 83 ? 3.696 12.786 -12.133 1.00 86.06 83 ILE A O 1
ATOM 625 N N . TRP A 1 84 ? 3.708 12.721 -9.897 1.00 79.62 84 TRP A N 1
ATOM 626 C CA . TRP A 1 84 ? 4.601 13.869 -9.685 1.00 79.62 84 TRP A CA 1
ATOM 627 C C . TRP A 1 84 ? 6.099 13.534 -9.687 1.00 79.62 84 TRP A C 1
ATOM 629 O O . TRP A 1 84 ? 6.919 14.446 -9.653 1.00 79.62 84 TRP A O 1
ATOM 639 N N . GLU A 1 85 ? 6.491 12.262 -9.779 1.00 58.41 85 GLU A N 1
ATOM 640 C CA . GLU A 1 85 ? 7.906 11.886 -9.959 1.00 58.41 85 GLU A CA 1
ATOM 641 C C . GLU A 1 85 ? 8.396 12.134 -11.399 1.00 58.41 85 GLU A C 1
ATOM 643 O O . GLU A 1 85 ? 9.592 12.075 -11.681 1.00 58.41 85 GLU A O 1
ATOM 648 N N . MET A 1 86 ? 7.487 12.486 -12.317 1.00 59.59 86 MET A N 1
ATOM 649 C CA . MET A 1 86 ? 7.782 12.815 -13.714 1.00 59.59 86 MET A CA 1
ATOM 650 C C . MET A 1 86 ? 8.146 14.297 -13.940 1.00 59.59 86 MET A C 1
ATOM 652 O O . MET A 1 86 ? 7.647 14.910 -14.881 1.00 59.59 86 MET A O 1
ATOM 656 N N . GLN A 1 87 ? 9.007 14.903 -13.111 1.00 47.66 87 GLN A N 1
ATOM 657 C CA . GLN A 1 87 ? 9.383 16.320 -13.284 1.00 47.66 87 GLN A CA 1
ATOM 658 C C . GLN A 1 87 ? 10.877 16.643 -13.103 1.00 47.66 87 GLN A C 1
ATOM 660 O O . GLN A 1 87 ? 11.222 17.678 -12.542 1.00 47.66 87 GLN A O 1
ATOM 665 N N . HIS A 1 88 ? 11.781 15.830 -13.654 1.00 45.72 88 HIS A N 1
ATOM 666 C CA . HIS A 1 88 ? 13.165 16.288 -13.883 1.00 45.72 88 HIS A CA 1
ATOM 667 C C . HIS A 1 88 ? 13.670 16.080 -15.318 1.00 45.72 88 HIS A C 1
ATOM 669 O O . HIS A 1 88 ? 14.873 16.104 -15.558 1.00 45.72 88 HIS A O 1
ATOM 675 N N . VAL A 1 89 ? 12.763 15.954 -16.292 1.00 45.56 89 VAL A N 1
ATOM 676 C CA . VAL A 1 89 ? 13.104 16.116 -17.711 1.00 45.56 89 VAL A CA 1
ATOM 677 C C . VAL A 1 89 ? 12.263 17.267 -18.262 1.00 45.56 89 VAL A C 1
ATOM 679 O O . VAL A 1 89 ? 11.080 17.101 -18.526 1.00 45.56 89 VAL A O 1
ATOM 682 N N . GLU A 1 90 ? 12.888 18.446 -18.324 1.00 46.34 90 GLU A 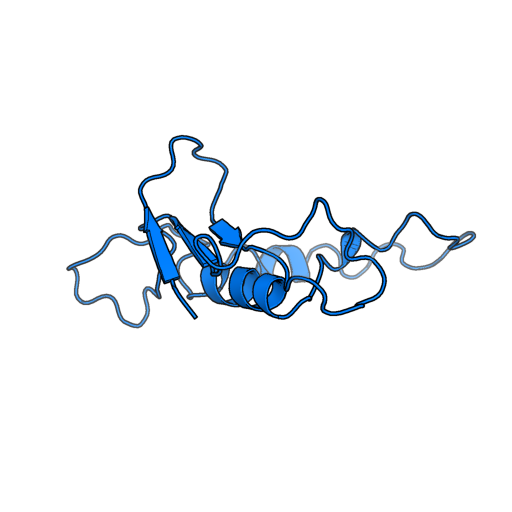N 1
ATOM 683 C CA . GLU A 1 90 ? 12.550 19.592 -19.186 1.00 46.34 90 GLU A CA 1
ATOM 684 C C . GLU A 1 90 ? 11.050 19.939 -19.328 1.00 46.34 90 GLU A C 1
ATOM 686 O O . GLU A 1 90 ? 10.393 19.546 -20.286 1.00 46.34 90 GLU A O 1
ATOM 691 N N . MET A 1 91 ? 10.519 20.780 -18.432 1.00 42.38 91 MET A N 1
ATOM 692 C CA . MET A 1 91 ? 9.328 21.590 -18.734 1.00 42.38 91 MET A CA 1
ATOM 693 C C . MET A 1 91 ? 9.637 23.053 -18.418 1.00 42.38 91 MET A C 1
ATOM 695 O O . MET A 1 91 ? 9.589 23.505 -17.274 1.00 42.38 91 MET A O 1
ATOM 699 N N . THR A 1 92 ? 10.014 23.782 -19.463 1.00 41.75 92 THR A N 1
ATOM 700 C CA . THR A 1 92 ? 10.278 25.219 -19.457 1.00 41.75 92 THR A CA 1
ATOM 701 C C . THR A 1 92 ? 9.028 26.026 -19.089 1.00 41.75 92 THR A C 1
ATOM 703 O O . THR A 1 92 ? 7.970 25.834 -19.675 1.00 41.75 92 THR A O 1
ATOM 706 N N . PHE A 1 93 ? 9.205 26.950 -18.144 1.00 36.47 93 PHE A N 1
ATOM 707 C CA . PHE A 1 93 ? 8.528 28.242 -17.957 1.00 36.47 93 PHE A CA 1
ATOM 708 C C . PHE A 1 93 ? 7.003 28.344 -18.218 1.00 36.47 93 PHE A C 1
ATOM 710 O O . PHE A 1 93 ? 6.555 28.457 -19.350 1.00 36.47 93 PHE A O 1
ATOM 717 N N . VAL A 1 94 ? 6.256 28.513 -17.114 1.00 40.72 94 VAL A N 1
ATOM 718 C CA . VAL A 1 94 ? 4.910 29.120 -17.014 1.00 40.72 94 VAL A CA 1
ATOM 719 C C . VAL A 1 94 ? 3.763 28.295 -17.611 1.00 40.72 94 VAL A C 1
ATOM 721 O O . VAL A 1 94 ? 3.616 28.210 -18.819 1.00 40.72 94 VAL A O 1
ATOM 724 N N . GLN A 1 95 ? 2.891 27.795 -16.715 1.00 37.66 95 GLN A N 1
ATOM 725 C CA . GLN A 1 95 ? 1.431 27.610 -16.884 1.00 37.66 95 GLN A CA 1
ATOM 726 C C . GLN A 1 95 ? 0.877 26.246 -16.437 1.00 37.66 95 GLN A C 1
ATOM 728 O O . GLN A 1 95 ? 0.285 25.539 -17.233 1.00 37.66 95 GLN A O 1
ATOM 733 N N . ILE A 1 96 ? 0.939 25.942 -15.132 1.00 40.75 96 ILE A N 1
ATOM 734 C CA . ILE A 1 96 ? -0.218 25.383 -14.391 1.00 40.75 96 ILE A CA 1
ATOM 735 C C . ILE A 1 96 ? -0.255 26.063 -13.011 1.00 40.75 96 ILE A C 1
ATOM 737 O O . ILE A 1 96 ? -0.083 25.471 -11.949 1.00 40.75 96 ILE A O 1
ATOM 741 N N . HIS A 1 97 ? -0.390 27.387 -13.036 1.00 38.00 97 HIS A N 1
ATOM 742 C CA . HIS A 1 97 ? -0.513 28.217 -11.848 1.00 38.00 97 HIS A CA 1
ATOM 743 C C . HIS A 1 97 ? -1.998 28.234 -11.420 1.00 38.00 97 HIS A C 1
ATOM 745 O O . HIS A 1 97 ? -2.853 28.725 -12.150 1.00 38.00 97 HIS A O 1
ATOM 751 N N . ARG A 1 98 ? -2.280 27.761 -10.197 1.00 39.84 98 ARG A N 1
ATOM 752 C CA . ARG A 1 98 ? -3.298 28.337 -9.286 1.00 39.84 98 ARG A CA 1
ATOM 753 C C . ARG A 1 98 ? -4.812 28.131 -9.502 1.00 39.84 98 ARG A C 1
ATOM 755 O O . ARG A 1 98 ? -5.563 29.044 -9.163 1.00 39.84 98 ARG A O 1
ATOM 762 N N . GLN A 1 99 ? -5.323 26.964 -9.909 1.00 39.00 99 GLN A N 1
ATOM 763 C CA . GLN A 1 99 ? -6.788 26.736 -9.792 1.00 39.00 99 GLN A CA 1
ATOM 764 C C . GLN A 1 99 ? -7.271 25.339 -9.346 1.00 39.00 99 GLN A C 1
ATOM 766 O O . GLN A 1 99 ? -8.448 25.227 -9.036 1.00 39.00 99 GLN A O 1
ATOM 771 N N . LEU A 1 100 ? -6.442 24.290 -9.230 1.00 41.28 100 LEU A N 1
ATOM 772 C CA . LEU A 1 100 ? -6.952 22.945 -8.853 1.00 41.28 100 LEU A CA 1
ATOM 773 C C . LEU A 1 100 ? -6.252 22.278 -7.658 1.00 41.28 100 LEU A C 1
ATOM 775 O O . LEU A 1 100 ? -6.598 21.164 -7.271 1.00 41.28 100 LEU A O 1
ATOM 779 N N . ILE A 1 101 ? -5.322 22.987 -7.019 1.00 47.81 101 ILE A N 1
ATOM 780 C CA . ILE A 1 101 ? -4.542 22.490 -5.875 1.00 47.81 101 ILE A CA 1
ATOM 781 C C . ILE A 1 101 ? -5.406 22.101 -4.649 1.00 47.81 101 ILE A C 1
ATOM 783 O O . ILE A 1 101 ? -5.026 21.149 -3.972 1.00 47.81 101 ILE A O 1
ATOM 787 N N . PRO A 1 102 ? -6.588 22.691 -4.360 1.00 36.84 102 PRO A N 1
ATOM 788 C CA . PRO A 1 102 ? -7.372 22.244 -3.205 1.00 36.84 102 PRO A CA 1
ATOM 789 C C . PRO A 1 102 ? -8.262 21.020 -3.470 1.00 36.84 102 PRO A C 1
ATOM 791 O O . PRO A 1 102 ? -8.663 20.365 -2.518 1.00 36.84 102 PRO A O 1
ATOM 794 N N . ILE A 1 103 ? -8.607 20.697 -4.723 1.00 39.91 103 ILE A N 1
ATOM 795 C CA . ILE A 1 103 ? -9.649 19.685 -5.002 1.00 39.91 103 ILE A CA 1
ATOM 796 C C . ILE A 1 103 ? -9.075 18.260 -4.989 1.00 39.91 103 ILE A C 1
ATOM 798 O O . ILE A 1 103 ? -9.750 17.328 -4.563 1.00 39.91 103 ILE A O 1
ATOM 802 N N . ILE A 1 104 ? -7.810 18.079 -5.378 1.00 42.84 104 ILE A N 1
ATOM 803 C CA . ILE A 1 104 ? -7.195 16.742 -5.460 1.00 42.84 104 ILE A CA 1
ATOM 804 C C . ILE A 1 104 ? -6.541 16.321 -4.134 1.00 42.84 104 ILE A C 1
ATOM 806 O O . ILE A 1 104 ? -6.536 15.132 -3.822 1.00 42.84 104 ILE A O 1
ATOM 810 N N . MET A 1 105 ? -6.115 17.265 -3.281 1.00 42.56 105 MET A N 1
ATOM 811 C CA . MET A 1 105 ? -5.719 16.925 -1.903 1.00 42.56 105 MET A CA 1
ATOM 812 C C . MET A 1 105 ? -6.878 16.338 -1.083 1.00 42.56 105 MET A C 1
ATOM 814 O O . MET A 1 105 ? -6.633 15.551 -0.179 1.00 42.56 105 MET A O 1
ATOM 818 N N . TYR A 1 106 ? -8.130 16.643 -1.435 1.00 33.94 106 TYR A N 1
ATOM 819 C CA . TYR A 1 106 ? -9.309 16.019 -0.828 1.00 33.94 106 TYR A CA 1
ATOM 820 C C . TYR A 1 106 ? -9.671 14.650 -1.431 1.00 33.94 106 TYR A C 1
ATOM 822 O O . TYR A 1 106 ? -10.414 13.899 -0.813 1.00 33.94 106 TYR A O 1
ATOM 830 N N . ALA A 1 107 ? -9.143 14.285 -2.604 1.00 41.22 107 ALA A N 1
ATOM 831 C CA . ALA A 1 107 ? -9.408 12.986 -3.233 1.00 41.22 107 ALA A CA 1
ATOM 832 C C . ALA A 1 107 ? -8.425 11.881 -2.796 1.00 41.22 107 ALA A C 1
ATOM 834 O O . ALA A 1 107 ? -8.669 10.703 -3.049 1.00 41.22 107 ALA A O 1
ATOM 835 N N . ILE A 1 108 ? -7.326 12.250 -2.131 1.00 49.28 108 ILE A N 1
ATOM 836 C CA . ILE A 1 108 ? -6.335 11.310 -1.577 1.00 49.28 108 ILE A CA 1
ATOM 837 C C . ILE A 1 108 ? -6.309 11.354 -0.029 1.00 49.28 108 ILE A C 1
ATOM 839 O O . ILE A 1 108 ? -5.650 10.529 0.590 1.00 49.28 108 ILE A O 1
ATOM 843 N N . LEU A 1 109 ? -7.098 12.231 0.611 1.00 43.12 109 LEU A N 1
ATOM 844 C CA . LEU A 1 109 ? -7.244 12.320 2.077 1.00 43.12 109 LEU A CA 1
ATOM 845 C C . LEU A 1 109 ? -8.709 12.449 2.568 1.00 43.12 109 LEU A C 1
ATOM 847 O O . LEU A 1 109 ? -8.970 13.056 3.605 1.00 43.12 109 LEU A O 1
ATOM 851 N N . LEU A 1 110 ? -9.664 11.841 1.850 1.00 41.41 110 LEU A N 1
ATOM 852 C CA . LEU A 1 110 ? -11.006 11.471 2.345 1.00 41.41 110 LEU A CA 1
ATOM 853 C C . LEU A 1 110 ? -11.418 10.092 1.838 1.00 41.41 110 LEU A C 1
ATOM 855 O O . LEU A 1 110 ? -12.259 9.462 2.518 1.00 41.41 110 LEU A O 1
#